Protein AF-X8DB17-F1 (afdb_monomer_lite)

Foldseek 3Di:
DDDDPVVVVVVVVVVVVVVVVVVVVPPPDDPPDDDDDDDADDAPDDWDWDDDDDPPDDPDDDDPPKIKTKHWDAPDPVCRVDDIDIDIDIDDDDPDDDPDDDDDDDDDDDDPPVPPPPPPPPPPDDDDDDDDD

pLDDT: mean 75.66, std 16.93, range [37.34, 96.38]

Secondary structure (DSSP, 8-state):
---SHHHHHHHHHHHHHHHHHHHHHHTT------------PPTTPPPPPEE---TT--SS-PPTT-EEEEEEEES-TT-TTS-EEEEEEEE---SS---------PPPP--TT-S--TTS-S-----------

Radius of gyration: 31.92 Å; chains: 1; bounding box: 99×30×73 Å

Sequence (133 aa):
MGLPRCDKITRTTLISIVITAMVLVGGCTRMVSGRPVQAGPKLGQPLQWGACHFRGGSAVKVPPGAQCGKIAVPVDYRRRDGGTATLAMIRFPATGAKIGSLIVNPVGPANRASRPPSGWCRRCRRGSASGST

Organism: NCBI:txid1299334

Structure (mmCIF, N/CA/C/O backbone):
data_AF-X8DB17-F1
#
_entry.id   AF-X8DB17-F1
#
loop_
_atom_site.group_PDB
_atom_site.id
_atom_site.type_symbol
_atom_site.label_atom_id
_atom_site.label_alt_id
_atom_site.label_comp_id
_atom_site.label_asym_id
_atom_site.label_entity_id
_atom_site.label_seq_id
_atom_site.pdbx_PDB_ins_code
_atom_site.Cartn_x
_atom_site.Cartn_y
_atom_site.Cartn_z
_atom_site.occupancy
_atom_site.B_iso_or_equiv
_atom_site.auth_seq_id
_atom_site.auth_comp_id
_atom_site.auth_asym_id
_atom_site.auth_atom_id
_atom_site.pdbx_PDB_model_num
ATOM 1 N N . MET A 1 1 ? 81.974 8.407 -20.494 1.00 47.47 1 MET A N 1
ATOM 2 C CA . MET A 1 1 ? 80.599 8.216 -21.013 1.00 47.47 1 MET A CA 1
ATOM 3 C C . MET A 1 1 ? 80.023 6.959 -20.377 1.00 47.47 1 MET A C 1
ATOM 5 O O . MET A 1 1 ? 80.180 5.872 -20.913 1.00 47.47 1 MET A O 1
ATOM 9 N N . GLY A 1 2 ? 79.472 7.078 -19.171 1.00 57.03 2 GLY A N 1
ATOM 10 C CA . GLY A 1 2 ? 78.982 5.940 -18.397 1.00 57.03 2 GLY A CA 1
ATOM 11 C C . GLY A 1 2 ? 77.554 6.196 -17.949 1.00 57.03 2 GLY A C 1
ATOM 12 O O . GLY A 1 2 ? 77.331 7.159 -17.228 1.00 57.03 2 GLY A O 1
ATOM 13 N N . LEU A 1 3 ? 76.653 5.321 -18.413 1.00 59.97 3 LEU A N 1
ATOM 14 C CA . LEU A 1 3 ? 75.314 4.940 -17.926 1.00 59.97 3 LEU A CA 1
ATOM 15 C C . LEU A 1 3 ? 74.303 4.916 -19.084 1.00 59.97 3 LEU A C 1
ATOM 17 O O . LEU A 1 3 ? 73.995 5.953 -19.662 1.00 59.97 3 LEU A O 1
ATOM 21 N N . PRO A 1 4 ? 73.771 3.723 -19.425 1.00 56.81 4 PRO A N 1
ATOM 22 C CA . PRO A 1 4 ? 72.313 3.655 -19.560 1.00 56.81 4 PRO A CA 1
ATOM 23 C C . PRO A 1 4 ? 71.707 2.311 -19.110 1.00 56.81 4 PRO A C 1
ATOM 25 O O . PRO A 1 4 ? 70.576 1.998 -19.475 1.00 56.81 4 PRO A O 1
ATOM 28 N N . ARG A 1 5 ? 72.438 1.461 -18.370 1.00 57.19 5 ARG A N 1
ATOM 29 C CA . ARG A 1 5 ? 71.871 0.193 -17.858 1.00 57.19 5 ARG A CA 1
ATOM 30 C C . ARG A 1 5 ? 71.092 0.384 -16.554 1.00 57.19 5 ARG A C 1
ATOM 32 O O . ARG A 1 5 ? 70.034 -0.213 -16.414 1.00 57.19 5 ARG A O 1
ATOM 39 N N . CYS A 1 6 ? 71.549 1.267 -15.662 1.00 56.66 6 CYS A N 1
ATOM 40 C CA . CYS A 1 6 ? 70.858 1.548 -14.396 1.00 56.66 6 CYS A CA 1
ATOM 41 C C . CYS A 1 6 ? 69.538 2.323 -14.607 1.00 56.66 6 CYS A C 1
ATOM 43 O O . CYS A 1 6 ? 68.534 2.009 -13.978 1.00 56.66 6 CYS A O 1
ATOM 45 N N . ASP A 1 7 ? 69.499 3.260 -15.566 1.00 59.38 7 ASP A N 1
ATOM 46 C CA . ASP A 1 7 ? 68.282 4.018 -15.920 1.00 59.38 7 ASP A CA 1
ATOM 47 C C . ASP A 1 7 ? 67.191 3.123 -16.535 1.00 59.38 7 ASP A C 1
ATOM 49 O O . ASP A 1 7 ? 66.014 3.219 -16.187 1.00 59.38 7 ASP A O 1
ATOM 53 N N . LYS A 1 8 ? 67.586 2.171 -17.395 1.00 58.16 8 LYS A N 1
ATOM 54 C CA . LYS A 1 8 ? 66.648 1.212 -17.996 1.00 58.16 8 LYS A CA 1
ATOM 55 C C . LYS A 1 8 ? 66.047 0.266 -16.963 1.00 58.16 8 LYS A C 1
ATOM 57 O O . LYS A 1 8 ? 64.840 0.062 -17.001 1.00 58.16 8 LYS A O 1
ATOM 62 N N . ILE A 1 9 ? 66.859 -0.259 -16.039 1.00 65.69 9 ILE A N 1
ATOM 63 C CA . ILE A 1 9 ? 66.402 -1.191 -14.996 1.00 65.69 9 ILE A CA 1
ATOM 64 C C . ILE A 1 9 ? 65.425 -0.487 -14.042 1.00 65.69 9 ILE A C 1
ATOM 66 O O . ILE A 1 9 ? 64.338 -1.011 -13.801 1.00 65.69 9 ILE A O 1
ATOM 70 N N . THR A 1 10 ? 65.747 0.733 -13.599 1.00 66.88 10 THR A N 1
ATOM 71 C CA . THR A 1 10 ? 64.882 1.542 -12.721 1.00 66.88 10 THR A CA 1
ATOM 72 C C . THR A 1 10 ? 63.579 1.971 -13.409 1.00 66.88 10 THR A C 1
ATOM 74 O O . THR A 1 10 ? 62.517 1.961 -12.789 1.00 66.88 10 THR A O 1
ATOM 77 N N . ARG A 1 11 ? 63.605 2.284 -14.714 1.00 70.06 11 ARG A N 1
ATOM 78 C CA . ARG A 1 11 ? 62.379 2.576 -15.480 1.00 70.06 11 ARG A CA 1
ATOM 79 C C . ARG A 1 11 ? 61.497 1.344 -15.646 1.00 70.06 11 ARG A C 1
ATOM 81 O O . ARG A 1 11 ? 60.286 1.455 -15.482 1.00 70.06 11 ARG A O 1
ATOM 88 N N . THR A 1 12 ? 62.067 0.172 -15.930 1.00 74.69 12 THR A N 1
ATOM 89 C CA . THR A 1 12 ? 61.273 -1.062 -16.060 1.00 74.69 12 THR A CA 1
ATOM 90 C C . THR A 1 12 ? 60.645 -1.506 -14.744 1.00 74.69 12 THR A C 1
ATOM 92 O O . THR A 1 12 ? 59.504 -1.961 -14.751 1.00 74.69 12 THR A O 1
ATOM 95 N N . THR A 1 13 ? 61.328 -1.343 -13.607 1.00 77.81 13 THR A N 1
ATOM 96 C CA . THR A 1 13 ? 60.750 -1.691 -12.300 1.00 77.81 13 THR A CA 1
ATOM 97 C C . THR A 1 13 ? 59.634 -0.729 -11.902 1.00 77.81 13 THR A C 1
ATOM 99 O O . THR A 1 13 ? 58.582 -1.185 -11.459 1.00 77.81 13 THR A O 1
ATOM 102 N N . LEU A 1 14 ? 59.796 0.577 -12.145 1.00 79.31 14 LEU A N 1
ATOM 103 C CA . LEU A 1 14 ? 58.736 1.565 -11.918 1.00 79.31 14 LEU A CA 1
ATOM 104 C C . LEU A 1 14 ? 57.494 1.293 -12.777 1.00 79.31 14 LEU A C 1
ATOM 106 O O . LEU A 1 14 ? 56.379 1.330 -12.261 1.00 79.31 14 LEU A O 1
ATOM 110 N N . ILE A 1 15 ? 57.672 0.958 -14.059 1.00 82.44 15 ILE A N 1
ATOM 111 C CA . ILE A 1 15 ? 56.555 0.629 -14.959 1.00 82.44 15 ILE A CA 1
ATOM 112 C C . ILE A 1 15 ? 55.797 -0.609 -14.458 1.00 82.44 15 ILE A C 1
ATOM 114 O O . ILE A 1 15 ? 54.570 -0.580 -14.371 1.00 82.44 15 ILE A O 1
ATOM 118 N N . SER A 1 16 ? 56.507 -1.668 -14.062 1.00 80.75 16 SER A N 1
ATOM 119 C CA . SER A 1 16 ? 55.884 -2.889 -13.536 1.00 80.75 16 SER A CA 1
ATOM 120 C C . SER A 1 16 ? 55.109 -2.644 -12.236 1.00 80.75 16 SER A C 1
ATOM 122 O O . SER A 1 16 ? 54.013 -3.183 -12.066 1.00 80.75 16 SER A O 1
ATOM 124 N N . ILE A 1 17 ? 55.628 -1.799 -11.338 1.00 85.44 17 ILE A N 1
ATOM 125 C CA . ILE A 1 17 ? 54.943 -1.428 -10.089 1.00 85.44 17 ILE A CA 1
ATOM 126 C C . ILE A 1 17 ? 53.656 -0.654 -10.389 1.00 85.44 17 ILE A C 1
ATOM 128 O O . ILE A 1 17 ? 52.607 -0.979 -9.835 1.00 85.44 17 ILE A O 1
ATOM 132 N N . VAL A 1 18 ? 53.709 0.325 -11.297 1.00 84.56 18 VAL A N 1
ATOM 133 C CA . VAL A 1 18 ? 52.534 1.126 -11.673 1.00 84.56 18 VAL A CA 1
ATOM 134 C C . VAL A 1 18 ? 51.454 0.254 -12.313 1.00 84.56 18 VAL A C 1
ATOM 136 O O . VAL A 1 18 ? 50.291 0.354 -11.925 1.00 84.56 18 VAL A O 1
ATOM 139 N N . ILE A 1 19 ? 51.823 -0.643 -13.233 1.00 82.50 19 ILE A N 1
ATOM 140 C CA . ILE A 1 19 ? 50.870 -1.562 -13.876 1.00 82.50 19 ILE A CA 1
ATOM 141 C C . ILE A 1 19 ? 50.221 -2.479 -12.834 1.00 82.50 19 ILE A C 1
ATOM 143 O O . ILE A 1 19 ? 48.999 -2.613 -12.807 1.00 82.50 19 ILE A O 1
ATOM 147 N N . THR A 1 20 ? 51.018 -3.064 -11.937 1.00 81.81 20 THR A N 1
ATOM 148 C CA . THR A 1 20 ? 50.506 -3.966 -10.895 1.00 81.81 20 THR A CA 1
ATOM 149 C C . THR A 1 20 ? 49.563 -3.234 -9.936 1.00 81.81 20 THR A C 1
ATOM 151 O O . THR A 1 20 ? 48.498 -3.753 -9.602 1.00 81.81 20 THR A O 1
ATOM 154 N N . ALA A 1 21 ? 49.891 -1.996 -9.550 1.00 78.75 21 ALA A N 1
ATOM 155 C CA . ALA A 1 21 ? 49.023 -1.160 -8.723 1.00 78.75 21 ALA A CA 1
ATOM 156 C C . ALA A 1 21 ? 47.696 -0.821 -9.428 1.00 78.75 21 ALA A C 1
ATOM 158 O O . ALA A 1 21 ? 46.636 -0.881 -8.807 1.00 78.75 21 ALA A O 1
ATOM 159 N N . MET A 1 22 ? 47.725 -0.525 -10.731 1.00 73.12 22 MET A N 1
ATOM 160 C CA . MET A 1 22 ? 46.517 -0.231 -11.511 1.00 73.12 22 MET A CA 1
ATOM 161 C C . MET A 1 22 ? 45.587 -1.447 -11.624 1.00 73.12 22 MET A C 1
ATOM 163 O O . MET A 1 22 ? 44.370 -1.307 -11.492 1.00 73.12 22 MET A O 1
ATOM 167 N N . VAL A 1 23 ? 46.151 -2.646 -11.807 1.00 76.56 23 VAL A N 1
ATOM 168 C CA . VAL A 1 23 ? 45.389 -3.906 -11.862 1.00 76.56 23 VAL A CA 1
ATOM 169 C C . VAL A 1 23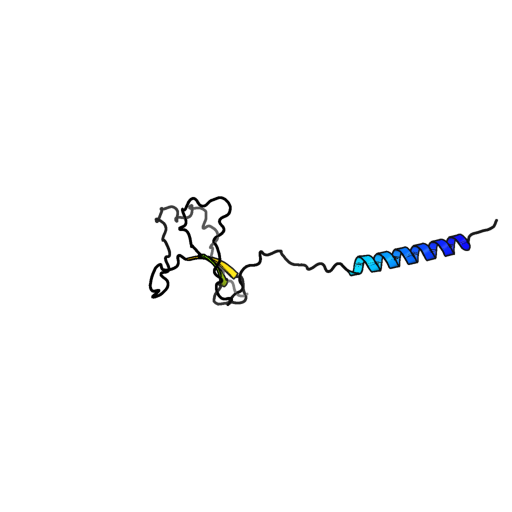 ? 44.737 -4.222 -10.510 1.00 76.56 23 VAL A C 1
ATOM 171 O O . VAL A 1 23 ? 43.565 -4.600 -10.476 1.00 76.56 23 VAL A O 1
ATOM 174 N N . LEU A 1 24 ? 45.446 -4.004 -9.395 1.00 71.38 24 LEU A N 1
ATOM 175 C CA . LEU A 1 24 ? 44.904 -4.209 -8.045 1.00 71.38 24 LEU A CA 1
ATOM 176 C C . LEU A 1 24 ? 43.750 -3.247 -7.710 1.00 71.38 24 LEU A C 1
ATOM 178 O O . LEU A 1 24 ? 42.794 -3.652 -7.053 1.00 71.38 24 LEU A O 1
ATOM 182 N N . VAL A 1 25 ? 43.799 -1.996 -8.181 1.00 69.06 25 VAL A N 1
ATOM 183 C CA . VAL A 1 25 ? 42.742 -0.998 -7.920 1.00 69.06 25 VAL A CA 1
ATOM 184 C C . VAL A 1 25 ? 41.527 -1.182 -8.843 1.00 69.06 25 VAL A C 1
ATOM 186 O O . VAL A 1 25 ? 40.389 -1.005 -8.406 1.00 69.06 25 VAL A O 1
ATOM 189 N N . GLY A 1 26 ? 41.728 -1.580 -10.104 1.00 64.06 26 GLY A N 1
ATOM 190 C CA . GLY A 1 26 ? 40.640 -1.750 -11.077 1.00 64.06 26 GLY A CA 1
ATOM 191 C C . GLY A 1 26 ? 39.725 -2.958 -10.823 1.00 64.06 26 GLY A C 1
ATOM 192 O O . GLY A 1 26 ? 38.551 -2.929 -11.195 1.00 64.06 26 GLY A O 1
ATOM 193 N N . GLY A 1 27 ? 40.225 -4.005 -10.155 1.00 65.88 27 GLY A N 1
ATOM 194 C CA . GLY A 1 27 ? 39.517 -5.283 -9.984 1.00 65.88 27 GLY A CA 1
ATOM 195 C C . GLY A 1 27 ? 38.294 -5.269 -9.052 1.00 65.88 27 GLY A C 1
ATOM 196 O O . GLY A 1 27 ? 37.499 -6.208 -9.081 1.00 65.88 27 GLY A O 1
ATOM 197 N N . CYS A 1 28 ? 38.100 -4.222 -8.245 1.00 72.06 28 CYS A N 1
ATOM 198 C CA . CYS A 1 28 ? 37.042 -4.191 -7.223 1.00 72.06 28 CYS A CA 1
ATOM 199 C C . CYS A 1 28 ? 35.742 -3.497 -7.663 1.00 72.06 28 CYS A C 1
ATOM 201 O O . CYS A 1 28 ? 34.763 -3.501 -6.915 1.00 72.06 28 CYS A O 1
ATOM 203 N N . THR A 1 29 ? 35.684 -2.914 -8.864 1.00 73.19 29 THR A N 1
ATOM 204 C CA . THR A 1 29 ? 34.478 -2.206 -9.323 1.00 73.19 29 THR A CA 1
ATOM 205 C C . THR A 1 29 ? 33.575 -3.119 -10.151 1.00 73.19 29 THR A C 1
ATOM 207 O O . THR A 1 29 ? 33.710 -3.265 -11.361 1.00 73.19 29 THR A O 1
ATOM 210 N N . ARG A 1 30 ? 32.593 -3.747 -9.494 1.00 71.88 30 ARG A N 1
ATOM 211 C CA . ARG A 1 30 ? 31.463 -4.367 -10.198 1.00 71.88 30 ARG A CA 1
ATOM 212 C C . ARG A 1 30 ? 30.437 -3.285 -10.521 1.00 71.88 30 ARG A C 1
ATOM 214 O O . ARG A 1 30 ? 29.610 -2.947 -9.677 1.00 71.88 30 ARG A O 1
ATOM 221 N N . MET A 1 31 ? 30.476 -2.739 -11.736 1.00 68.69 31 MET A N 1
ATOM 222 C CA . MET A 1 31 ? 29.367 -1.924 -12.238 1.00 68.69 31 MET A CA 1
ATOM 223 C C . MET A 1 31 ? 28.151 -2.824 -12.455 1.00 68.69 31 MET A C 1
ATOM 225 O O . MET A 1 31 ? 28.071 -3.570 -13.430 1.00 68.69 31 MET A O 1
ATOM 229 N N . VAL A 1 32 ? 27.187 -2.755 -11.541 1.00 74.06 32 VAL A N 1
ATOM 230 C CA . VAL A 1 32 ? 25.868 -3.345 -11.765 1.00 74.06 32 VAL A CA 1
ATOM 231 C C . VAL A 1 32 ? 25.123 -2.422 -12.724 1.00 74.06 32 VAL A C 1
ATOM 233 O O . VAL A 1 32 ? 24.593 -1.388 -12.326 1.00 74.06 32 VAL A O 1
ATOM 236 N N . SER A 1 33 ? 25.112 -2.776 -14.009 1.00 71.69 33 SER A N 1
ATOM 237 C CA . SER A 1 33 ? 24.268 -2.093 -14.989 1.00 71.69 33 SER A CA 1
ATOM 238 C C . SER A 1 33 ? 22.802 -2.417 -14.702 1.00 71.69 33 SER A C 1
ATOM 240 O O . SER A 1 33 ? 22.352 -3.543 -14.892 1.00 71.69 33 SER A O 1
ATOM 242 N N . GLY A 1 34 ? 22.054 -1.423 -14.230 1.00 71.81 34 GLY A N 1
ATOM 243 C CA . GLY A 1 34 ? 20.617 -1.512 -13.996 1.00 71.81 34 GLY A CA 1
ATOM 24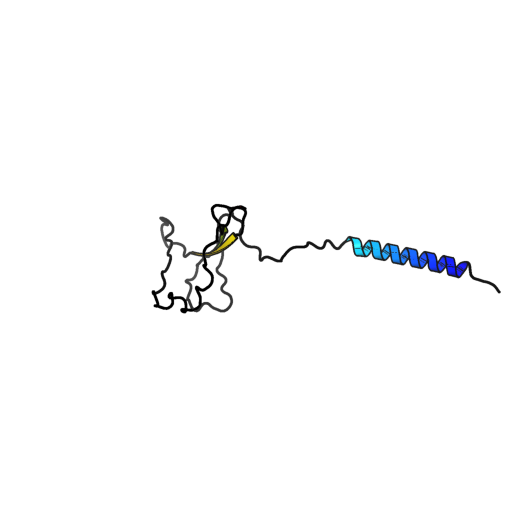4 C C . GLY A 1 34 ? 19.995 -0.123 -13.884 1.00 71.81 34 GLY A C 1
ATOM 245 O O . GLY A 1 34 ? 20.646 0.825 -13.449 1.00 71.81 34 GLY A O 1
ATOM 246 N N . ARG A 1 35 ? 18.725 0.024 -14.283 1.00 75.06 35 ARG A N 1
ATOM 247 C CA . ARG A 1 35 ? 17.964 1.243 -13.974 1.00 75.06 35 ARG A CA 1
ATOM 248 C C . ARG A 1 35 ? 17.633 1.237 -12.480 1.00 75.06 35 ARG A C 1
ATOM 250 O O . ARG A 1 35 ? 17.044 0.252 -12.030 1.00 75.06 35 ARG A O 1
ATOM 257 N N . PRO A 1 36 ? 17.947 2.301 -11.717 1.00 62.12 36 PRO A N 1
ATOM 258 C CA . PRO A 1 36 ? 17.484 2.403 -10.343 1.00 62.12 36 PRO A CA 1
ATOM 259 C C . PRO A 1 36 ? 15.958 2.497 -10.362 1.00 62.12 36 PRO A C 1
ATOM 261 O O . PRO A 1 36 ? 15.380 3.510 -10.749 1.00 62.12 36 PRO A O 1
ATOM 264 N N . VAL A 1 37 ? 15.298 1.409 -9.981 1.00 66.69 37 VAL A N 1
ATOM 265 C CA . VAL A 1 37 ? 13.867 1.393 -9.691 1.00 66.69 37 VAL A CA 1
ATOM 266 C C . VAL A 1 37 ? 13.705 1.387 -8.185 1.00 66.69 37 VAL A C 1
ATOM 268 O O . VAL A 1 37 ? 14.392 0.658 -7.469 1.00 66.69 37 VAL A O 1
ATOM 271 N N . GLN A 1 38 ? 12.810 2.235 -7.691 1.00 61.19 38 GLN A N 1
ATOM 272 C CA . GLN A 1 38 ? 12.497 2.262 -6.275 1.00 61.19 38 GLN A CA 1
ATOM 273 C C . GLN A 1 38 ? 11.956 0.888 -5.871 1.00 61.19 38 GLN A C 1
ATOM 275 O O . GLN A 1 38 ? 11.010 0.393 -6.486 1.00 61.19 38 GLN A O 1
ATOM 280 N N . ALA A 1 39 ? 12.574 0.265 -4.865 1.00 69.06 39 ALA A N 1
ATOM 281 C CA . ALA A 1 39 ? 12.155 -1.043 -4.384 1.00 69.06 39 ALA A CA 1
ATOM 282 C C . ALA A 1 39 ? 10.692 -0.969 -3.916 1.00 69.06 39 ALA A C 1
ATOM 284 O O . ALA A 1 39 ? 10.363 -0.303 -2.931 1.00 69.06 39 ALA A O 1
ATOM 285 N N . GLY A 1 40 ? 9.810 -1.609 -4.678 1.00 77.31 40 GLY A N 1
ATOM 286 C CA . GLY A 1 40 ? 8.403 -1.802 -4.353 1.00 77.31 40 GLY A CA 1
ATOM 287 C C . GLY A 1 40 ? 8.135 -3.243 -3.914 1.00 77.31 40 GLY A C 1
ATOM 288 O O . GLY A 1 40 ? 9.028 -4.091 -3.999 1.00 77.31 40 GLY A O 1
ATOM 289 N N . PRO A 1 41 ? 6.912 -3.541 -3.446 1.00 87.50 41 PRO A N 1
ATOM 290 C CA . PRO A 1 41 ? 6.500 -4.921 -3.222 1.00 87.50 41 PRO A CA 1
ATOM 291 C C . PRO A 1 41 ? 6.618 -5.732 -4.522 1.00 87.50 41 PRO A C 1
ATOM 293 O O . PRO A 1 41 ? 6.455 -5.208 -5.624 1.00 87.50 41 PRO A O 1
ATOM 296 N N . LYS A 1 42 ? 6.904 -7.024 -4.397 1.00 89.06 42 LYS A N 1
ATOM 297 C CA . LYS A 1 42 ? 6.894 -7.991 -5.499 1.00 89.06 42 LYS A CA 1
ATOM 298 C C . LYS A 1 42 ? 5.495 -8.584 -5.652 1.00 89.06 42 LYS A C 1
ATOM 300 O O . LYS A 1 42 ? 4.724 -8.647 -4.694 1.00 89.06 42 LYS A O 1
ATOM 305 N N . LEU A 1 43 ? 5.179 -9.059 -6.854 1.00 89.69 43 LEU A N 1
ATOM 306 C CA . LEU A 1 43 ? 3.944 -9.805 -7.094 1.00 89.69 43 LEU A CA 1
ATOM 307 C C . LEU A 1 43 ? 3.872 -11.033 -6.181 1.00 89.69 43 LEU A C 1
ATOM 309 O O . LEU A 1 43 ? 4.861 -11.739 -6.003 1.00 89.69 43 LEU A O 1
ATOM 313 N N . GLY A 1 44 ? 2.699 -11.264 -5.591 1.00 88.88 44 GLY A N 1
ATOM 314 C CA . GLY A 1 44 ? 2.463 -12.374 -4.666 1.00 88.88 44 GLY A CA 1
ATOM 315 C C . GLY A 1 44 ? 2.980 -12.153 -3.242 1.00 88.88 44 GLY A C 1
ATOM 316 O O . GLY A 1 44 ? 2.675 -12.962 -2.370 1.00 88.88 44 GLY A O 1
ATOM 317 N N . GLN A 1 45 ? 3.706 -11.063 -2.960 1.00 91.69 45 GLN A N 1
ATOM 318 C CA . GLN A 1 45 ? 4.052 -10.740 -1.577 1.00 91.69 45 GLN A CA 1
ATOM 319 C C . GLN A 1 45 ? 2.804 -10.308 -0.793 1.00 91.69 45 GLN A C 1
ATOM 321 O O . GLN A 1 45 ? 2.023 -9.488 -1.289 1.00 91.69 45 GLN A O 1
ATOM 326 N N . PRO A 1 46 ? 2.619 -10.815 0.439 1.00 91.75 46 PRO A N 1
ATOM 327 C CA . PRO A 1 46 ? 1.519 -10.389 1.288 1.00 91.75 46 PRO A CA 1
ATOM 328 C C . PRO A 1 46 ? 1.676 -8.916 1.667 1.00 91.75 46 PRO A C 1
ATOM 330 O O . PRO A 1 46 ? 2.776 -8.450 1.979 1.00 91.75 46 PRO A O 1
ATOM 333 N N . LEU A 1 47 ? 0.554 -8.198 1.678 1.00 92.81 47 LEU A N 1
ATOM 334 C CA . LEU A 1 47 ? 0.484 -6.796 2.077 1.00 92.81 47 LEU A CA 1
ATOM 335 C C . LEU A 1 47 ? 0.977 -6.620 3.519 1.00 92.81 47 LEU A C 1
ATOM 337 O O . LEU A 1 47 ? 0.369 -7.134 4.457 1.00 92.81 47 LEU A O 1
ATOM 341 N N . GLN A 1 48 ? 2.057 -5.860 3.679 1.00 94.50 48 GLN A N 1
ATOM 342 C CA . GLN A 1 48 ? 2.602 -5.498 4.984 1.00 94.50 48 GLN A CA 1
ATOM 343 C C . GLN A 1 48 ? 2.009 -4.168 5.446 1.00 94.50 48 GLN A C 1
ATOM 345 O O . GLN A 1 48 ? 2.050 -3.175 4.714 1.00 94.50 48 GLN A O 1
ATOM 350 N N . TRP A 1 49 ? 1.462 -4.160 6.660 1.00 95.19 49 TRP A N 1
ATOM 351 C CA . TRP A 1 49 ? 0.909 -2.969 7.297 1.00 95.19 49 TRP A CA 1
ATOM 352 C C . TRP A 1 49 ? 1.956 -2.305 8.186 1.00 95.19 49 TRP A C 1
ATOM 354 O O . TRP A 1 49 ? 2.666 -2.980 8.926 1.00 95.19 49 TRP A O 1
ATOM 364 N N . GLY A 1 50 ? 2.010 -0.979 8.154 1.00 93.81 50 GLY A N 1
ATOM 365 C CA . GLY A 1 50 ? 2.864 -0.185 9.030 1.00 93.81 50 GLY A CA 1
ATOM 366 C C . GLY A 1 50 ? 2.265 1.183 9.329 1.00 93.81 50 GLY A C 1
ATOM 367 O O . GLY A 1 50 ? 1.156 1.504 8.891 1.00 93.81 50 GLY A O 1
ATOM 368 N N . ALA A 1 51 ? 3.008 1.995 10.079 1.00 91.56 51 ALA A N 1
ATOM 369 C CA . ALA A 1 51 ? 2.630 3.377 10.340 1.00 91.56 51 ALA A CA 1
ATOM 370 C C . ALA A 1 51 ? 2.535 4.174 9.028 1.00 91.56 51 ALA A C 1
ATOM 372 O O . ALA A 1 51 ? 3.335 4.003 8.103 1.00 91.56 51 ALA A O 1
ATOM 373 N N . CYS A 1 52 ? 1.540 5.053 8.937 1.00 89.62 52 CYS A N 1
ATOM 374 C CA . CYS A 1 52 ? 1.403 5.946 7.796 1.00 89.62 52 CYS A CA 1
ATOM 375 C C . CYS A 1 52 ? 2.423 7.089 7.865 1.00 89.62 52 CYS A C 1
ATOM 377 O O . CYS A 1 52 ? 2.490 7.816 8.854 1.00 89.62 52 CYS A O 1
ATOM 379 N N . HIS A 1 53 ? 3.169 7.290 6.777 1.00 85.12 53 HIS A N 1
ATOM 380 C CA . HIS A 1 53 ? 4.109 8.400 6.626 1.00 85.12 53 HIS A CA 1
ATOM 381 C C . HIS A 1 53 ? 3.687 9.278 5.444 1.00 85.12 53 HIS A C 1
ATOM 383 O O . HIS A 1 53 ? 3.866 8.898 4.286 1.00 85.12 53 HIS A O 1
ATOM 389 N N . PHE A 1 54 ? 3.134 10.457 5.729 1.00 79.38 54 PHE A N 1
ATOM 390 C CA . PHE A 1 54 ? 2.751 11.441 4.714 1.00 79.38 54 PHE A CA 1
ATOM 391 C C . PHE A 1 54 ? 3.835 12.516 4.614 1.00 79.38 54 PHE A C 1
ATOM 393 O O . PHE A 1 54 ? 4.081 13.252 5.567 1.00 79.38 54 PHE A O 1
ATOM 400 N N . ARG A 1 55 ? 4.514 12.603 3.467 1.00 67.75 55 ARG A N 1
ATOM 401 C CA . ARG A 1 55 ? 5.481 13.678 3.198 1.00 67.75 55 ARG A CA 1
ATOM 402 C C . ARG A 1 55 ? 4.729 14.915 2.698 1.00 67.75 55 ARG A C 1
ATOM 404 O O . ARG A 1 55 ? 3.967 14.795 1.748 1.00 67.75 55 ARG A O 1
ATOM 411 N N . GLY A 1 56 ? 4.957 16.075 3.320 1.00 66.12 56 GLY A N 1
ATOM 412 C CA . GLY A 1 56 ? 4.404 17.367 2.874 1.00 66.12 56 GLY A CA 1
ATOM 413 C C . GLY A 1 56 ? 3.067 17.790 3.494 1.00 66.12 56 GLY A C 1
ATOM 414 O O . GLY A 1 56 ? 2.525 18.808 3.085 1.00 66.12 56 GLY A O 1
ATOM 415 N N . GLY A 1 57 ? 2.558 17.052 4.488 1.00 59.00 57 GLY A N 1
ATOM 416 C CA . GLY A 1 57 ? 1.248 17.313 5.089 1.00 59.00 57 GLY A CA 1
ATOM 417 C C . GLY A 1 57 ? 0.102 16.865 4.177 1.00 59.00 57 GLY A C 1
ATOM 418 O O . GLY A 1 57 ? 0.098 17.104 2.973 1.00 59.00 57 GLY A O 1
ATOM 419 N N . SER A 1 58 ? -0.882 16.173 4.742 1.00 57.94 58 SER A N 1
ATOM 420 C CA . SER A 1 58 ? -2.086 15.789 4.004 1.00 57.94 58 SER A CA 1
ATOM 421 C C . SER A 1 58 ? -3.151 16.863 4.207 1.00 57.94 58 SER A C 1
ATOM 423 O O . SER A 1 58 ? -3.481 17.178 5.346 1.00 57.94 58 SER A O 1
ATOM 425 N N . ALA A 1 59 ? -3.758 17.366 3.125 1.00 63.09 59 ALA A N 1
ATOM 426 C CA . ALA A 1 59 ? -4.992 18.163 3.214 1.00 63.09 59 ALA A CA 1
ATOM 427 C C . ALA A 1 59 ? -6.149 17.368 3.861 1.00 63.09 59 ALA A C 1
ATOM 429 O O . ALA A 1 59 ? -7.136 17.932 4.325 1.00 63.09 59 ALA A O 1
ATOM 430 N N . VAL A 1 60 ? -6.012 16.040 3.901 1.00 67.50 60 VAL A N 1
ATOM 431 C CA . VAL A 1 60 ? -6.944 15.104 4.523 1.00 67.50 60 VAL A CA 1
ATOM 432 C C . VAL A 1 60 ? -6.459 14.760 5.929 1.00 67.50 60 VAL A C 1
ATOM 434 O O . VAL A 1 60 ? -5.370 14.211 6.107 1.00 67.50 60 VAL A O 1
ATOM 437 N N . LYS A 1 61 ? -7.294 15.044 6.931 1.00 75.56 61 LYS A N 1
ATOM 438 C CA . LYS A 1 61 ? -7.049 14.657 8.322 1.00 75.56 61 LYS A CA 1
ATOM 439 C C . LYS A 1 61 ? -7.238 13.147 8.463 1.00 75.56 61 LYS A C 1
ATOM 441 O O . LYS A 1 61 ? -8.350 12.642 8.343 1.00 75.56 61 LYS A O 1
ATOM 446 N N . VAL A 1 62 ? -6.141 12.430 8.687 1.00 82.12 62 VAL A N 1
ATOM 447 C CA . VAL A 1 62 ? -6.151 10.974 8.867 1.00 82.12 62 VAL A CA 1
ATOM 448 C C . VAL A 1 62 ? -6.303 10.654 10.358 1.00 82.12 62 VAL A C 1
ATOM 450 O O . VAL A 1 62 ? -5.513 11.160 11.157 1.00 82.12 62 VAL A O 1
ATOM 453 N N . PRO A 1 63 ? -7.299 9.839 10.751 1.00 83.38 63 PRO A N 1
ATOM 454 C CA . PRO A 1 63 ? -7.452 9.377 12.126 1.00 83.38 63 PRO A CA 1
ATOM 455 C C . PRO A 1 63 ? -6.177 8.743 12.712 1.00 83.38 63 PRO A C 1
ATOM 457 O O . PRO A 1 63 ? -5.445 8.056 11.989 1.00 83.38 63 PRO A O 1
ATOM 460 N N . PRO A 1 64 ? -5.918 8.917 14.023 1.00 83.19 64 PRO A N 1
ATOM 461 C CA . PRO A 1 64 ? -4.822 8.225 14.693 1.00 83.19 64 PRO A CA 1
ATOM 462 C C . PRO A 1 64 ? -5.021 6.704 14.621 1.00 83.19 64 PRO A C 1
ATOM 464 O O . PRO A 1 64 ? -6.146 6.209 14.619 1.00 83.19 64 PRO A O 1
ATOM 467 N N . GLY A 1 65 ? -3.920 5.955 14.538 1.00 88.00 65 GLY A N 1
ATOM 468 C CA . GLY A 1 65 ? -3.958 4.492 14.419 1.00 88.00 65 GLY A CA 1
ATOM 469 C C . GLY A 1 65 ? -4.235 3.965 13.005 1.00 88.00 65 GLY A C 1
ATOM 470 O O . GLY A 1 65 ? -4.355 2.753 12.821 1.00 88.00 65 GLY A O 1
ATOM 471 N N . ALA A 1 66 ? -4.306 4.842 11.998 1.00 92.81 66 ALA A N 1
ATOM 472 C CA . ALA A 1 66 ? -4.340 4.425 10.602 1.00 92.81 66 ALA A CA 1
ATOM 473 C C . ALA A 1 66 ? -3.070 3.652 10.219 1.00 92.81 66 ALA A C 1
ATOM 475 O O . ALA A 1 66 ? -1.949 4.036 10.563 1.00 92.81 66 ALA A O 1
ATOM 476 N N . GLN A 1 67 ? -3.261 2.573 9.466 1.00 94.75 67 GLN A N 1
ATOM 477 C CA . GLN A 1 67 ? -2.195 1.729 8.948 1.00 94.75 67 GLN A CA 1
ATOM 478 C C . GLN A 1 67 ? -2.098 1.897 7.436 1.00 94.75 67 GLN A C 1
ATOM 480 O O . GLN A 1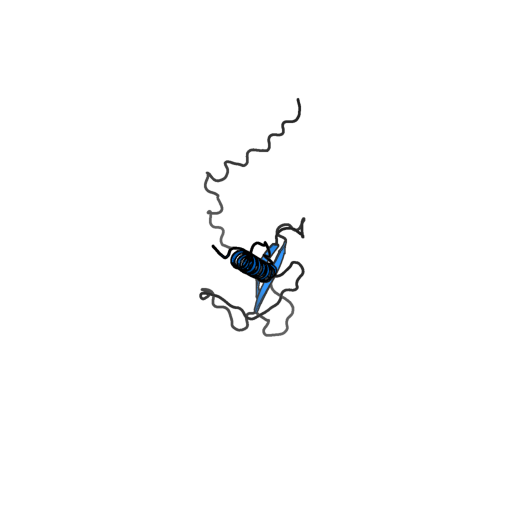 67 ? -3.112 1.909 6.738 1.00 94.75 67 GLN A O 1
ATOM 485 N N . CYS A 1 68 ? -0.876 1.990 6.926 1.00 94.31 68 CYS A N 1
ATOM 486 C CA . CYS A 1 68 ? -0.599 2.114 5.504 1.00 94.31 68 CYS A CA 1
ATOM 487 C C . CYS A 1 68 ? 0.177 0.896 5.008 1.00 94.31 68 CYS A C 1
ATOM 489 O O . CYS A 1 68 ? 0.961 0.296 5.743 1.00 94.31 68 CYS A O 1
ATOM 491 N N . GLY A 1 69 ? -0.039 0.538 3.748 1.00 93.94 69 GLY A N 1
ATOM 492 C CA . GLY A 1 69 ? 0.640 -0.573 3.098 1.00 93.94 69 GLY A CA 1
ATOM 493 C C . GLY A 1 69 ? 0.702 -0.388 1.587 1.00 93.94 69 GLY A C 1
ATOM 494 O O . GLY A 1 69 ? 0.076 0.512 1.022 1.00 93.94 69 GLY A O 1
ATOM 495 N N . LYS A 1 70 ? 1.487 -1.238 0.925 1.00 94.12 70 LYS A N 1
ATOM 496 C CA . LYS A 1 70 ? 1.623 -1.264 -0.535 1.00 94.12 70 LYS A CA 1
ATOM 497 C C . LYS A 1 70 ? 1.501 -2.691 -1.048 1.00 94.12 70 LYS A C 1
ATOM 499 O O . LYS A 1 70 ? 2.071 -3.602 -0.452 1.00 94.12 70 LYS A O 1
ATOM 504 N N . ILE A 1 71 ? 0.817 -2.869 -2.172 1.00 94.75 71 ILE A N 1
ATOM 505 C CA . ILE A 1 71 ? 0.703 -4.153 -2.872 1.00 94.75 71 ILE A CA 1
ATOM 506 C C . ILE A 1 71 ? 1.082 -3.986 -4.342 1.00 94.75 71 ILE A C 1
ATOM 508 O O . ILE A 1 71 ? 0.779 -2.960 -4.951 1.00 94.75 71 ILE A O 1
ATOM 512 N N . ALA A 1 72 ? 1.762 -4.982 -4.907 1.00 94.12 72 ALA A N 1
ATOM 513 C CA . ALA A 1 72 ? 2.056 -5.019 -6.333 1.00 94.12 72 ALA A CA 1
ATOM 514 C C . ALA A 1 72 ? 0.978 -5.788 -7.090 1.00 94.12 72 ALA A C 1
ATOM 516 O O . ALA A 1 72 ? 0.560 -6.867 -6.668 1.00 94.12 72 ALA A O 1
ATOM 517 N N . VAL A 1 73 ? 0.580 -5.247 -8.238 1.00 93.81 73 VAL A N 1
ATOM 518 C CA . VAL A 1 73 ? -0.357 -5.870 -9.176 1.00 93.81 73 VAL A CA 1
ATOM 519 C C . VAL A 1 73 ? 0.246 -5.878 -10.580 1.00 93.81 73 VAL A C 1
ATOM 521 O O . VAL A 1 73 ? 1.003 -4.963 -10.918 1.00 93.81 73 VAL A O 1
ATOM 524 N N . PRO A 1 74 ? -0.023 -6.905 -11.402 1.00 93.88 74 PRO A N 1
ATOM 525 C CA . PRO A 1 74 ? 0.462 -6.915 -12.771 1.00 93.88 74 PRO A CA 1
ATOM 526 C C . PRO A 1 74 ? -0.300 -5.861 -13.576 1.00 93.88 74 PRO A C 1
ATOM 528 O O . PRO A 1 74 ? -1.502 -5.676 -13.391 1.00 93.88 74 PRO A O 1
ATOM 531 N N . VAL A 1 75 ? 0.396 -5.176 -14.479 1.00 92.81 75 VAL A N 1
ATOM 532 C CA . VAL A 1 75 ? -0.249 -4.239 -15.413 1.00 92.81 75 VAL A CA 1
ATOM 533 C C . VAL A 1 75 ? -1.129 -5.004 -16.405 1.00 92.81 75 VAL A C 1
ATOM 535 O O . VAL A 1 75 ? -2.227 -4.560 -16.727 1.00 92.81 75 VAL A O 1
ATOM 538 N N . ASP A 1 76 ? -0.665 -6.175 -16.848 1.00 92.94 76 ASP A N 1
ATOM 539 C CA . ASP A 1 76 ? -1.418 -7.101 -17.690 1.00 92.94 76 ASP A CA 1
ATOM 540 C C . ASP A 1 76 ? -1.585 -8.443 -16.970 1.00 92.94 76 ASP A C 1
ATOM 542 O O . ASP A 1 76 ? -0.639 -9.210 -16.794 1.00 92.94 76 ASP A O 1
ATOM 546 N N . TYR A 1 77 ? -2.815 -8.757 -16.576 1.00 92.94 77 TYR A N 1
ATOM 547 C CA . TYR A 1 77 ? -3.130 -10.009 -15.890 1.00 92.94 77 TYR A CA 1
ATOM 548 C C . TYR A 1 77 ? -2.950 -11.257 -16.767 1.00 92.94 77 TYR A C 1
ATOM 550 O O . TYR A 1 77 ? -2.806 -12.354 -16.221 1.00 92.94 77 TYR A O 1
ATOM 558 N N . ARG A 1 78 ? -2.921 -11.113 -18.101 1.00 95.00 78 ARG A N 1
ATOM 559 C CA . ARG A 1 78 ? -2.628 -12.208 -19.042 1.00 95.00 78 ARG A CA 1
ATOM 560 C C . ARG A 1 78 ? -1.131 -12.511 -19.125 1.00 95.00 78 ARG A C 1
ATOM 562 O O . ARG A 1 78 ? -0.762 -13.609 -19.527 1.00 95.00 78 ARG A O 1
ATOM 569 N N . ARG A 1 79 ? -0.276 -11.557 -18.745 1.00 89.88 79 ARG A N 1
ATOM 570 C CA . ARG A 1 79 ? 1.190 -11.660 -18.757 1.00 89.88 79 ARG A CA 1
ATOM 571 C C . ARG A 1 79 ? 1.749 -11.232 -17.402 1.00 89.88 79 ARG A C 1
ATOM 573 O O . ARG A 1 79 ? 2.260 -10.125 -17.244 1.00 89.88 79 ARG A O 1
ATOM 580 N N . ARG A 1 80 ? 1.654 -12.133 -16.420 1.00 83.12 80 ARG A N 1
ATOM 581 C CA . ARG A 1 80 ? 2.020 -11.850 -15.020 1.00 83.12 80 ARG A CA 1
ATOM 582 C C . ARG A 1 80 ? 3.500 -11.518 -14.815 1.00 83.12 80 ARG A C 1
ATOM 584 O O . ARG A 1 80 ? 3.817 -10.833 -13.851 1.00 83.12 80 ARG A O 1
ATOM 591 N N . ASP A 1 81 ? 4.364 -11.927 -15.738 1.00 82.06 81 ASP A N 1
ATOM 592 C CA . ASP A 1 81 ? 5.816 -11.691 -15.680 1.00 82.06 81 ASP A CA 1
ATOM 593 C C . ASP A 1 81 ? 6.219 -10.344 -16.312 1.00 82.06 81 ASP A C 1
ATOM 595 O O . ASP A 1 81 ? 7.400 -10.027 -16.439 1.00 82.06 81 ASP A O 1
ATOM 599 N N . GLY A 1 82 ? 5.233 -9.562 -16.769 1.00 84.38 82 GLY A N 1
ATOM 600 C CA . GLY A 1 82 ? 5.432 -8.242 -17.351 1.00 84.38 82 GLY A CA 1
ATOM 601 C C . GLY A 1 82 ? 5.622 -7.134 -16.309 1.00 84.38 82 GLY A C 1
ATOM 602 O O . GLY A 1 82 ? 6.115 -7.337 -15.202 1.00 84.38 82 GLY A O 1
ATOM 603 N N . GLY A 1 83 ? 5.222 -5.916 -16.679 1.00 87.62 83 GLY A N 1
ATOM 604 C CA . GLY A 1 83 ? 5.296 -4.758 -15.789 1.00 87.62 83 GLY A CA 1
ATOM 605 C C . GLY A 1 83 ? 4.364 -4.869 -14.579 1.00 87.62 83 GLY A C 1
ATOM 606 O O . GLY A 1 83 ? 3.288 -5.469 -14.652 1.00 87.62 83 GLY A O 1
ATOM 607 N N . THR A 1 84 ? 4.754 -4.227 -13.478 1.00 91.00 84 THR A N 1
ATOM 608 C CA . THR A 1 84 ? 3.979 -4.169 -12.233 1.00 91.00 84 THR A CA 1
ATOM 609 C C . THR A 1 84 ? 3.615 -2.733 -11.874 1.00 91.00 84 THR A C 1
ATOM 611 O O . THR A 1 84 ? 4.386 -1.799 -12.090 1.00 91.00 84 THR A O 1
ATOM 614 N N . ALA A 1 85 ? 2.427 -2.555 -11.305 1.00 91.19 85 ALA A N 1
ATOM 615 C CA . ALA A 1 85 ? 1.995 -1.322 -10.666 1.00 91.19 85 ALA A CA 1
ATOM 616 C C . ALA A 1 85 ? 1.965 -1.518 -9.146 1.00 91.19 85 ALA A C 1
ATOM 618 O O . ALA A 1 85 ? 1.691 -2.612 -8.654 1.00 91.19 85 ALA A O 1
ATOM 619 N N . THR A 1 86 ? 2.239 -0.452 -8.392 1.00 92.75 86 THR A N 1
ATOM 620 C CA . THR A 1 86 ? 2.148 -0.464 -6.926 1.00 92.75 86 THR A CA 1
ATOM 621 C C . THR A 1 86 ? 0.909 0.301 -6.486 1.00 92.75 86 THR A C 1
ATOM 623 O O . THR A 1 86 ? 0.806 1.501 -6.731 1.00 92.75 86 THR A O 1
ATOM 626 N N . LEU A 1 87 ? -0.006 -0.379 -5.801 1.00 92.56 87 LEU A N 1
ATOM 627 C CA . LEU A 1 87 ? -1.184 0.231 -5.195 1.00 92.56 87 LEU A CA 1
ATOM 628 C C . LEU A 1 87 ? -0.883 0.579 -3.737 1.00 92.56 87 LEU A C 1
ATOM 630 O O . LEU A 1 87 ? -0.412 -0.266 -2.973 1.00 92.56 87 LEU A O 1
ATOM 634 N N . ALA A 1 88 ? -1.154 1.825 -3.354 1.00 92.56 88 ALA A N 1
ATOM 635 C CA . ALA A 1 88 ? -1.093 2.268 -1.967 1.00 92.56 88 ALA A CA 1
ATOM 636 C C . ALA A 1 88 ? -2.440 2.009 -1.283 1.00 92.56 88 ALA A C 1
ATOM 638 O O . ALA A 1 88 ? -3.492 2.316 -1.840 1.00 92.56 88 ALA A O 1
ATOM 639 N N . MET A 1 89 ? -2.403 1.458 -0.074 1.00 92.88 89 MET A N 1
ATOM 640 C CA . MET A 1 89 ? -3.589 1.151 0.719 1.00 92.88 89 MET A CA 1
ATOM 641 C C . MET A 1 89 ? -3.500 1.824 2.082 1.00 92.88 89 MET A C 1
ATOM 643 O O . MET A 1 89 ? -2.435 1.856 2.701 1.00 92.88 89 MET A O 1
ATOM 647 N N . ILE A 1 90 ? -4.641 2.311 2.558 1.00 93.38 90 ILE A N 1
ATOM 648 C CA . ILE A 1 90 ? -4.834 2.797 3.922 1.00 93.38 90 ILE A CA 1
ATOM 649 C C . ILE A 1 90 ? -5.943 1.980 4.583 1.00 93.38 90 ILE A C 1
ATOM 651 O O . ILE A 1 90 ? -6.936 1.633 3.943 1.00 93.38 90 ILE A O 1
ATOM 655 N N . ARG A 1 91 ? -5.762 1.650 5.860 1.00 93.81 91 ARG A N 1
ATOM 656 C CA . ARG A 1 91 ? -6.718 0.897 6.667 1.00 93.81 91 ARG A CA 1
ATOM 657 C C . ARG A 1 91 ? -6.904 1.559 8.021 1.00 93.81 91 ARG A C 1
ATOM 659 O O . ARG A 1 91 ? -5.939 1.907 8.695 1.00 93.81 91 ARG A O 1
ATOM 666 N N . PHE A 1 92 ? -8.158 1.611 8.448 1.00 93.88 92 PHE A N 1
ATOM 667 C CA . PHE A 1 92 ? -8.554 1.960 9.805 1.00 93.88 92 PHE A CA 1
ATOM 668 C C . PHE A 1 92 ? -8.951 0.667 10.530 1.00 93.88 92 PHE A C 1
ATOM 670 O O . PHE A 1 92 ? -9.875 -0.016 10.077 1.00 93.88 92 PHE A O 1
ATOM 677 N N . PRO A 1 93 ? -8.218 0.244 11.576 1.00 94.19 93 PRO A N 1
ATOM 678 C CA . PRO A 1 93 ? -8.590 -0.930 12.359 1.00 94.19 93 PRO A CA 1
ATOM 679 C C . PRO A 1 93 ? -9.983 -0.773 12.983 1.00 94.19 93 PRO A C 1
ATOM 681 O O . PRO A 1 93 ? -10.378 0.326 13.361 1.00 94.19 93 PRO A O 1
ATOM 684 N N . ALA A 1 94 ? -10.724 -1.878 13.089 1.00 94.69 94 ALA A N 1
ATOM 685 C CA . ALA A 1 94 ? -12.003 -1.881 13.790 1.00 94.69 94 ALA A CA 1
ATOM 686 C C . ALA A 1 94 ? -11.780 -1.587 15.281 1.00 94.69 94 ALA A C 1
ATOM 688 O O . ALA A 1 94 ? -10.802 -2.055 15.862 1.00 94.69 94 ALA A O 1
ATOM 689 N N . THR A 1 95 ? -12.694 -0.837 15.889 1.00 92.94 95 THR A N 1
ATOM 690 C CA . THR A 1 95 ? -12.654 -0.511 17.323 1.00 92.94 95 THR A CA 1
ATOM 691 C C . THR A 1 95 ? -13.230 -1.623 18.204 1.00 92.94 95 THR A C 1
ATOM 693 O O . THR A 1 95 ? -12.933 -1.665 19.392 1.00 92.94 95 THR A O 1
ATOM 696 N N . GLY A 1 96 ? -14.032 -2.527 17.632 1.00 93.00 96 GLY A N 1
ATOM 697 C CA . GLY A 1 96 ? -14.638 -3.672 18.316 1.00 93.00 96 GLY A CA 1
ATOM 698 C C . GLY A 1 96 ? -14.395 -4.992 17.581 1.00 93.00 96 GLY A C 1
ATOM 699 O O . GLY A 1 96 ? -13.390 -5.161 16.886 1.00 93.00 96 GLY A O 1
ATOM 700 N N . ALA A 1 97 ? -15.333 -5.935 17.711 1.00 95.88 97 ALA A N 1
ATOM 701 C CA . ALA A 1 97 ? -15.242 -7.233 17.048 1.00 95.88 97 ALA A CA 1
ATOM 702 C C . ALA A 1 97 ? -15.161 -7.078 15.516 1.00 95.88 97 ALA A C 1
ATOM 704 O O . ALA A 1 97 ? -16.040 -6.504 14.871 1.00 95.88 97 ALA A O 1
ATOM 705 N N . LYS A 1 98 ? -14.082 -7.594 14.920 1.00 95.31 98 LYS A N 1
ATOM 706 C CA . LYS A 1 98 ? -13.837 -7.506 13.479 1.00 95.31 98 LYS A CA 1
ATOM 707 C C . LYS A 1 98 ? -14.574 -8.627 12.745 1.00 95.31 98 LYS A C 1
ATOM 709 O O . 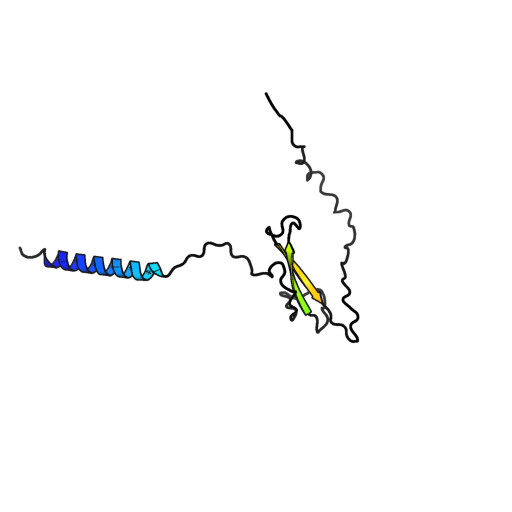LYS A 1 98 ? -14.151 -9.775 12.811 1.00 95.31 98 LYS A O 1
ATOM 714 N N . ILE A 1 99 ? -15.583 -8.266 11.956 1.00 96.38 99 ILE A N 1
ATOM 715 C CA . ILE A 1 99 ? -16.240 -9.188 11.013 1.00 96.38 99 ILE A CA 1
ATOM 716 C C . ILE A 1 99 ? -15.377 -9.376 9.753 1.00 96.38 99 ILE A C 1
ATOM 718 O O . ILE A 1 99 ? -15.145 -10.492 9.302 1.00 96.38 99 ILE A O 1
ATOM 722 N N . GLY A 1 100 ? -14.853 -8.282 9.187 1.00 94.75 100 GLY A N 1
ATOM 723 C CA . GLY A 1 100 ? -14.123 -8.298 7.918 1.00 94.75 100 GLY A CA 1
ATOM 724 C C . GLY A 1 100 ? -13.515 -6.942 7.559 1.00 94.75 100 GLY A C 1
ATOM 725 O O . GLY A 1 100 ? -13.312 -6.097 8.431 1.00 94.75 100 GLY A O 1
ATOM 726 N N . SER A 1 101 ? -13.199 -6.746 6.278 1.00 95.06 101 SER A N 1
ATOM 727 C CA . SER A 1 101 ? -12.701 -5.474 5.739 1.00 95.06 101 SER A CA 1
ATOM 728 C C . SER A 1 101 ? -13.745 -4.859 4.812 1.00 95.06 101 SER A C 1
ATOM 730 O O . SER A 1 101 ? -14.154 -5.500 3.849 1.00 95.06 101 SER A O 1
ATOM 732 N N . LEU A 1 102 ? -14.128 -3.608 5.067 1.00 94.94 102 LEU A N 1
ATOM 733 C CA . LEU A 1 102 ? -14.908 -2.806 4.127 1.00 94.94 102 LEU A CA 1
ATOM 734 C C . LEU A 1 102 ? -13.946 -2.069 3.191 1.00 94.94 102 LEU A C 1
ATOM 736 O O . LEU A 1 102 ? -13.136 -1.264 3.649 1.00 94.94 102 LEU A O 1
ATOM 740 N N . ILE A 1 103 ? -14.025 -2.351 1.891 1.00 94.69 103 ILE A N 1
ATOM 741 C CA . ILE A 1 103 ? -13.211 -1.686 0.869 1.00 94.69 103 ILE A CA 1
ATOM 742 C C . ILE A 1 103 ? -14.068 -0.639 0.169 1.00 94.69 103 ILE A C 1
ATOM 744 O O . ILE A 1 103 ? -15.127 -0.955 -0.368 1.00 94.69 103 ILE A O 1
ATOM 748 N N . VAL A 1 104 ? -13.596 0.605 0.172 1.00 91.75 104 VAL A N 1
ATOM 749 C CA . VAL A 1 104 ? -14.298 1.741 -0.429 1.00 91.75 104 VAL A CA 1
ATOM 750 C C . VAL A 1 104 ? -13.515 2.213 -1.648 1.00 91.75 104 VAL A C 1
ATOM 752 O O . VAL A 1 104 ? -12.325 2.506 -1.544 1.00 91.75 104 VAL A O 1
ATOM 755 N N . ASN A 1 105 ? -14.188 2.303 -2.795 1.00 90.56 105 ASN A N 1
ATOM 756 C CA . ASN A 1 105 ? -13.662 2.929 -4.003 1.00 90.56 105 ASN A CA 1
ATOM 757 C C . ASN A 1 105 ? -14.485 4.194 -4.288 1.00 90.56 105 ASN A C 1
ATOM 759 O O . ASN A 1 105 ? -15.572 4.083 -4.861 1.00 90.56 105 ASN A O 1
ATOM 763 N N . PRO A 1 106 ? -14.039 5.378 -3.838 1.00 83.50 106 PRO A N 1
ATOM 764 C CA . PRO A 1 106 ? -14.774 6.604 -4.096 1.00 83.50 106 PRO A CA 1
ATOM 765 C C . PRO A 1 106 ? -14.805 6.883 -5.602 1.00 83.50 106 PRO A C 1
ATOM 767 O O . PRO A 1 106 ? -13.777 6.856 -6.276 1.00 83.50 106 PRO A O 1
ATOM 770 N N . VAL A 1 107 ? -15.991 7.179 -6.127 1.00 81.19 107 VAL A N 1
ATOM 771 C CA . VAL A 1 107 ? -16.160 7.669 -7.498 1.00 81.19 107 VAL A CA 1
ATOM 772 C C . VAL A 1 107 ? -16.093 9.198 -7.492 1.00 81.19 107 VAL A C 1
ATOM 774 O O . VAL A 1 107 ? -16.662 9.847 -6.615 1.00 81.19 107 VAL A O 1
ATOM 777 N N . GLY A 1 108 ? -15.365 9.788 -8.441 1.00 77.19 108 GLY A N 1
ATOM 778 C CA . GLY A 1 108 ? -15.346 11.242 -8.619 1.00 77.19 108 GLY A CA 1
ATOM 779 C C . GLY A 1 108 ? -16.639 11.762 -9.270 1.00 77.19 108 GLY A C 1
ATOM 780 O O . GLY A 1 108 ? -17.346 10.993 -9.924 1.00 77.19 108 GLY A O 1
ATOM 781 N N . PRO A 1 109 ? -16.958 13.063 -9.147 1.00 67.81 109 PRO A N 1
ATOM 782 C CA . PRO A 1 109 ? -18.054 13.666 -9.900 1.00 67.81 109 PRO A CA 1
ATOM 783 C C . PRO A 1 109 ? -17.762 13.615 -11.408 1.00 67.81 109 PRO A C 1
ATOM 785 O O . PRO A 1 109 ? -16.659 13.939 -11.845 1.00 67.81 109 PRO A O 1
ATOM 788 N N . ALA A 1 110 ? -18.758 13.243 -12.216 1.00 55.06 110 ALA A N 1
ATOM 789 C CA . ALA A 1 110 ? -18.656 13.262 -13.674 1.00 55.06 110 ALA A CA 1
ATOM 790 C C . ALA A 1 110 ? -18.687 14.712 -14.192 1.00 55.06 110 ALA A C 1
ATOM 792 O O . ALA A 1 110 ? -19.732 15.248 -14.556 1.00 55.06 110 ALA A O 1
ATOM 793 N N . ASN A 1 111 ? -17.540 15.385 -14.224 1.00 51.28 111 ASN A N 1
ATOM 794 C CA . ASN A 1 111 ? -17.389 16.627 -14.970 1.00 51.28 111 ASN A CA 1
ATOM 795 C C . ASN A 1 111 ? -17.348 16.311 -16.476 1.00 51.28 111 ASN A C 1
ATOM 797 O O . ASN A 1 111 ? -16.696 15.363 -16.913 1.00 51.28 111 ASN A O 1
ATOM 801 N N . ARG A 1 112 ? -18.009 17.132 -17.306 1.00 55.69 112 ARG A N 1
ATOM 802 C CA . ARG A 1 112 ? -18.024 17.039 -18.788 1.00 55.69 112 ARG A CA 1
ATOM 803 C C . ARG A 1 112 ? -16.642 17.282 -19.441 1.00 55.69 112 ARG A C 1
ATOM 805 O O . ARG A 1 112 ? -16.567 17.699 -20.590 1.00 55.69 112 ARG A O 1
ATOM 812 N N . ALA A 1 113 ? -15.555 17.052 -18.709 1.00 53.22 113 ALA A N 1
ATOM 813 C CA . ALA A 1 113 ? -14.165 17.152 -19.140 1.00 53.22 113 ALA A CA 1
ATOM 814 C C . ALA A 1 113 ? -13.578 15.791 -19.564 1.00 53.22 113 ALA A C 1
ATOM 816 O O . ALA A 1 113 ? -12.464 15.741 -20.071 1.00 53.22 113 ALA A O 1
ATOM 817 N N . SER A 1 114 ? -14.329 14.690 -19.428 1.00 54.81 114 SER A N 1
ATOM 818 C CA . SER A 1 114 ? -13.975 13.402 -20.046 1.00 54.81 114 SER A CA 1
ATOM 819 C C . SER A 1 114 ? -14.180 13.381 -21.567 1.00 54.81 114 SER A C 1
ATOM 821 O O . SER A 1 114 ? -13.849 12.390 -22.215 1.00 54.81 114 SER A O 1
ATOM 823 N N . ARG A 1 115 ? -14.691 14.469 -22.165 1.00 52.22 115 ARG A N 1
ATOM 824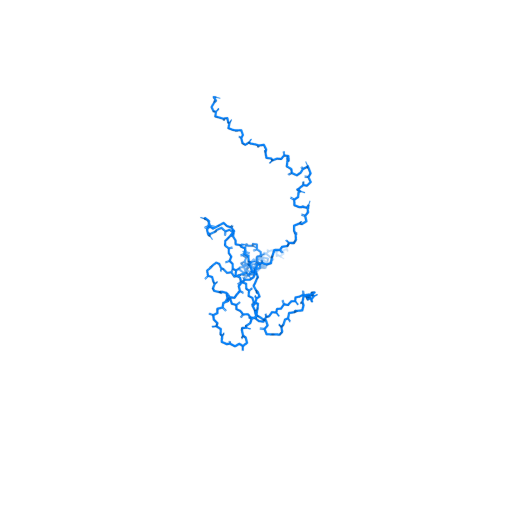 C CA . ARG A 1 115 ? -14.659 14.663 -23.615 1.00 52.22 115 ARG A CA 1
ATOM 825 C C . ARG A 1 115 ? -13.240 15.108 -23.997 1.00 52.22 115 ARG A C 1
ATOM 827 O O . ARG A 1 115 ? -12.882 16.245 -23.688 1.00 52.22 115 ARG A O 1
ATOM 834 N N . PRO A 1 116 ? -12.431 14.260 -24.659 1.00 56.56 116 PRO A N 1
ATOM 835 C CA . PRO A 1 116 ? -11.129 14.693 -25.145 1.00 56.56 116 PRO A CA 1
ATOM 836 C C . PRO A 1 116 ? -11.312 15.907 -26.073 1.00 56.56 116 PRO A C 1
ATOM 838 O O . PRO A 1 116 ? -12.302 15.956 -26.817 1.00 56.56 116 PRO A O 1
ATOM 841 N N . PRO A 1 117 ? -10.395 16.893 -26.054 1.00 59.06 117 PRO A N 1
ATOM 842 C CA . PRO A 1 117 ? -10.435 17.984 -27.014 1.00 59.06 117 PRO A CA 1
ATOM 843 C C . PRO A 1 117 ? -10.483 17.403 -28.430 1.00 59.06 117 PRO A C 1
ATOM 845 O O . PRO A 1 117 ? -9.818 16.406 -28.722 1.00 59.06 117 PRO A O 1
ATOM 848 N N . SER A 1 118 ? -11.257 18.026 -29.319 1.00 60.25 118 SER A N 1
ATOM 849 C CA . SER A 1 118 ? -11.586 17.547 -30.675 1.00 60.25 118 SER A CA 1
ATOM 850 C C . SER A 1 118 ? -10.381 17.258 -31.594 1.00 60.25 118 SER A C 1
ATOM 852 O O . SER A 1 118 ? -10.567 16.788 -32.713 1.00 60.25 118 SER A O 1
ATOM 854 N N . GLY A 1 119 ? -9.146 17.494 -31.140 1.00 54.56 119 GLY A N 1
ATOM 855 C CA . GLY A 1 119 ? -7.902 17.173 -31.843 1.00 54.56 119 GLY A CA 1
ATOM 856 C C . GLY A 1 119 ? -7.186 15.883 -31.412 1.00 54.56 119 GLY A C 1
ATOM 857 O O . GLY A 1 119 ? -6.275 15.460 -32.118 1.00 54.56 119 GLY A O 1
ATOM 858 N N . TRP A 1 120 ? -7.566 15.231 -30.306 1.00 52.62 120 TRP A N 1
ATOM 859 C CA . TRP A 1 120 ? -6.786 14.114 -29.732 1.00 52.62 120 TRP A CA 1
ATOM 860 C C . TRP A 1 120 ? -7.036 12.740 -30.378 1.00 52.62 120 TRP A C 1
ATOM 862 O O . TRP A 1 120 ? -6.344 11.774 -30.069 1.00 52.62 120 TRP A O 1
ATOM 872 N N . CYS A 1 121 ? -7.966 12.642 -31.333 1.00 56.53 121 CYS A N 1
ATOM 873 C CA . CYS A 1 121 ? -8.243 11.410 -32.076 1.00 56.53 121 CYS A CA 1
ATOM 874 C C . CYS A 1 121 ? -7.965 11.575 -33.583 1.00 56.53 121 CYS A C 1
ATOM 876 O O . CYS A 1 121 ? -8.857 11.434 -34.413 1.00 56.53 121 CYS A O 1
ATOM 878 N N . ARG A 1 122 ? -6.721 11.899 -33.970 1.00 54.53 122 ARG A N 1
ATOM 879 C CA . ARG A 1 122 ? -6.302 11.874 -35.393 1.00 54.53 122 ARG A CA 1
ATOM 880 C C . ARG A 1 122 ? -5.437 10.676 -35.790 1.00 54.53 122 ARG A C 1
ATOM 882 O O . ARG A 1 122 ? -5.096 10.544 -36.964 1.00 54.53 122 ARG A O 1
ATOM 889 N N . ARG A 1 123 ? -5.102 9.773 -34.863 1.00 51.66 123 ARG A N 1
ATOM 890 C CA . ARG A 1 123 ? -4.275 8.595 -35.178 1.00 51.66 123 ARG A CA 1
ATOM 891 C C . ARG A 1 123 ? -4.820 7.292 -34.599 1.00 51.66 123 ARG A C 1
ATOM 893 O O . ARG A 1 123 ? -4.100 6.523 -33.988 1.00 51.66 123 ARG A O 1
ATOM 900 N N . CYS A 1 124 ? -6.087 7.028 -34.898 1.00 48.66 124 CYS A N 1
ATOM 901 C CA . CYS A 1 124 ? -6.613 5.670 -35.022 1.00 48.66 124 CYS A CA 1
ATOM 902 C C . CYS A 1 124 ? -7.163 5.490 -36.446 1.00 48.66 124 CYS A C 1
ATOM 904 O O . CYS A 1 124 ? -8.352 5.248 -36.641 1.00 48.66 124 CYS A O 1
ATOM 906 N N . ARG A 1 125 ? -6.315 5.657 -37.475 1.00 48.28 125 ARG A N 1
ATOM 907 C CA . ARG A 1 125 ? -6.622 5.055 -38.779 1.00 48.28 125 ARG A CA 1
ATOM 908 C C . ARG A 1 125 ? -6.190 3.598 -38.711 1.00 48.28 125 ARG A C 1
ATOM 910 O O . ARG A 1 125 ? -5.020 3.308 -38.495 1.00 48.28 125 ARG A O 1
ATOM 917 N N . ARG A 1 126 ? -7.210 2.750 -38.835 1.00 44.44 126 ARG A N 1
ATOM 918 C CA . ARG A 1 126 ? -7.219 1.320 -39.146 1.00 44.44 126 ARG A CA 1
ATOM 919 C C . ARG A 1 126 ? -5.904 0.838 -39.756 1.00 44.44 126 ARG A C 1
ATOM 921 O O . ARG A 1 126 ? -5.435 1.421 -40.731 1.00 44.44 126 ARG A O 1
ATOM 928 N N . GLY A 1 127 ? -5.383 -0.261 -39.212 1.00 38.62 127 GLY A N 1
ATOM 929 C CA . GLY A 1 127 ? -4.418 -1.090 -39.917 1.00 38.62 127 GLY A CA 1
ATOM 930 C C . GLY A 1 127 ? -4.953 -1.391 -41.312 1.00 38.62 127 GLY A C 1
ATOM 931 O O . GLY A 1 127 ? -6.038 -1.955 -41.460 1.00 38.62 127 GLY A O 1
ATOM 932 N N . SER A 1 128 ? -4.216 -0.940 -42.322 1.00 41.44 128 SER A N 1
ATOM 933 C CA . SER A 1 128 ? -4.415 -1.388 -43.688 1.00 41.44 128 SER A CA 1
ATOM 934 C C . SER A 1 128 ? -3.774 -2.759 -43.780 1.00 41.44 128 SER A C 1
ATOM 936 O O . SER A 1 128 ? -2.552 -2.884 -43.78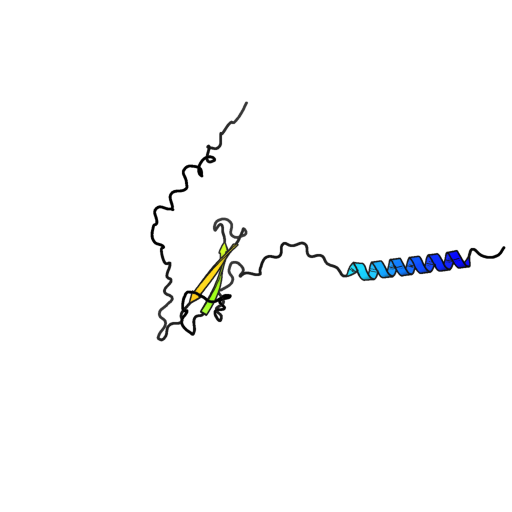4 1.00 41.44 128 SER A O 1
ATOM 938 N N . ALA A 1 129 ? -4.616 -3.785 -43.806 1.00 46.78 129 ALA A N 1
ATOM 939 C CA . ALA A 1 129 ? -4.259 -5.028 -44.450 1.00 46.78 129 ALA A CA 1
ATOM 940 C C . ALA A 1 129 ? -3.923 -4.719 -45.918 1.00 46.78 129 ALA A C 1
ATOM 942 O O . ALA A 1 129 ? -4.723 -4.109 -46.623 1.00 46.78 129 ALA A O 1
ATOM 943 N N . SER A 1 130 ? -2.748 -5.134 -46.369 1.00 43.56 130 SER A N 1
ATOM 944 C CA . SER A 1 130 ? -2.488 -5.392 -47.782 1.00 43.56 130 SER A CA 1
ATOM 945 C C . SER A 1 130 ? -1.571 -6.602 -47.843 1.00 43.56 130 SER A C 1
ATOM 947 O O . SER A 1 130 ? -0.372 -6.509 -47.584 1.00 43.56 130 SER A O 1
ATOM 949 N N . GLY A 1 131 ? -2.191 -7.753 -48.089 1.00 37.41 131 GLY A N 1
ATOM 950 C CA . GLY A 1 131 ? -1.496 -8.919 -48.600 1.00 37.41 131 GLY A CA 1
ATOM 951 C C . GLY A 1 131 ? -1.095 -8.714 -50.062 1.00 37.41 131 GLY A C 1
ATOM 952 O O . GLY A 1 131 ? -1.682 -7.885 -50.753 1.00 37.41 131 GLY A O 1
ATOM 953 N N . SER A 1 132 ? -0.088 -9.493 -50.462 1.00 41.03 132 SER A N 1
ATOM 954 C CA . SER A 1 132 ? 0.134 -10.076 -51.794 1.00 41.03 132 SER A CA 1
ATOM 955 C C . SER A 1 132 ? -0.218 -9.227 -53.020 1.00 41.03 132 SER A C 1
ATOM 957 O O . SER A 1 132 ? -1.389 -9.100 -53.370 1.00 41.03 132 SER A O 1
ATOM 959 N N . THR A 1 133 ? 0.787 -8.795 -53.781 1.00 37.34 133 THR A N 1
ATOM 960 C CA . THR A 1 133 ? 1.284 -9.509 -54.978 1.00 37.34 133 THR A CA 1
ATOM 961 C C . THR A 1 133 ? 2.702 -9.030 -55.271 1.00 37.34 133 THR A C 1
ATOM 963 O O . THR A 1 133 ? 2.966 -7.835 -55.009 1.00 37.34 133 THR A O 1
#